Protein AF-A0AAE2XVK6-F1 (afdb_monomer)

Foldseek 3Di:
DDPPPPPQPADPPPRDSQKDWDFDPVDFPDADPNRGDGDTWIAHPPPRDIGD

pLDDT: mean 80.63, std 12.05, range [47.91, 92.06]

Radius of gyration: 14.52 Å; Cα contacts (8 Å, |Δi|>4): 80; chains: 1; bounding box: 46×18×31 Å

Mean predicted aligned error: 8.12 Å

Structure (mmCIF, N/CA/C/O backbone):
data_AF-A0AAE2XVK6-F1
#
_entry.id   AF-A0AAE2XVK6-F1
#
loop_
_atom_site.group_PDB
_atom_site.id
_atom_site.type_symbol
_atom_site.label_atom_id
_atom_site.label_alt_id
_atom_site.label_comp_id
_atom_site.label_asym_id
_atom_site.label_entity_id
_atom_site.label_seq_id
_atom_site.pdbx_PDB_ins_code
_atom_site.Cartn_x
_atom_site.Cartn_y
_atom_site.Cartn_z
_atom_site.occupancy
_atom_site.B_iso_or_equiv
_atom_site.auth_seq_id
_atom_site.auth_comp_id
_atom_site.auth_asym_id
_atom_site.auth_atom_id
_atom_site.pdbx_PDB_model_num
ATOM 1 N N . MET A 1 1 ? -30.404 -12.149 -3.920 1.00 48.78 1 MET A N 1
ATOM 2 C CA . MET A 1 1 ? -29.491 -11.198 -3.251 1.00 48.78 1 MET A CA 1
ATOM 3 C C . MET A 1 1 ? -28.076 -11.691 -3.472 1.00 48.78 1 MET A C 1
ATOM 5 O O . MET A 1 1 ? -27.749 -12.766 -2.993 1.00 48.78 1 MET A O 1
ATOM 9 N N . SER A 1 2 ? -27.271 -10.962 -4.240 1.00 47.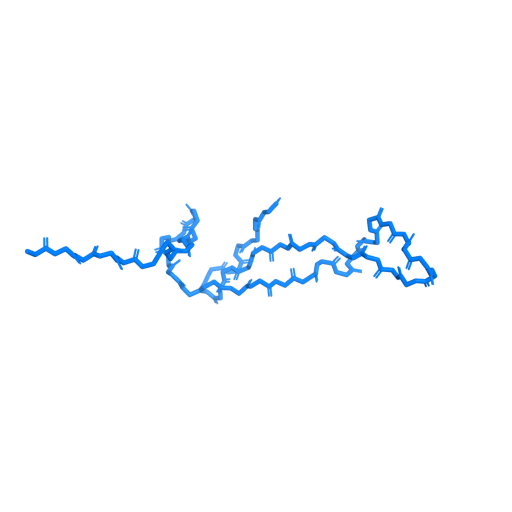91 2 SER A N 1
ATOM 10 C CA . SER A 1 2 ? -25.860 -11.294 -4.460 1.00 47.91 2 SER A CA 1
ATOM 11 C C . SER A 1 2 ? -25.066 -10.001 -4.356 1.00 47.91 2 SER A C 1
ATOM 13 O O . SER A 1 2 ? -24.771 -9.347 -5.350 1.00 47.91 2 SER A O 1
ATOM 15 N N . GLU A 1 3 ? -24.789 -9.586 -3.122 1.00 53.00 3 GLU A N 1
ATOM 16 C CA . GLU A 1 3 ? -23.840 -8.513 -2.848 1.00 53.00 3 GLU A CA 1
ATOM 17 C C . GLU A 1 3 ? -22.427 -9.050 -3.075 1.00 53.00 3 GLU A C 1
ATOM 19 O O . GLU A 1 3 ? -21.737 -9.476 -2.150 1.00 53.00 3 GLU A O 1
ATOM 24 N N . VAL A 1 4 ? -21.977 -9.030 -4.329 1.00 55.97 4 VAL A N 1
ATOM 25 C CA . VAL A 1 4 ? -20.547 -9.116 -4.633 1.00 55.97 4 VAL A CA 1
ATOM 26 C C . VAL A 1 4 ? -19.949 -7.773 -4.225 1.00 55.97 4 VAL A C 1
ATOM 28 O O . VAL A 1 4 ? -19.790 -6.862 -5.034 1.00 55.97 4 VAL A O 1
ATOM 31 N N . THR A 1 5 ? -19.691 -7.596 -2.928 1.00 56.47 5 THR A N 1
ATOM 32 C CA . THR A 1 5 ? -18.889 -6.459 -2.487 1.00 56.47 5 THR A CA 1
ATOM 33 C C . THR A 1 5 ? -17.472 -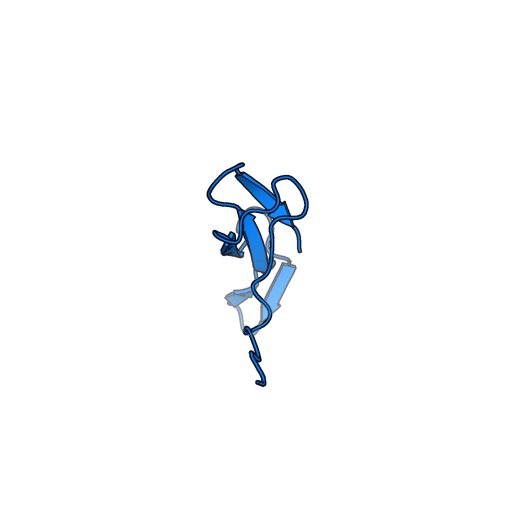6.701 -2.998 1.00 56.47 5 THR A C 1
ATOM 35 O O . THR A 1 5 ? -16.883 -7.738 -2.685 1.00 56.47 5 THR A O 1
ATOM 38 N N . PRO A 1 6 ? -16.913 -5.790 -3.817 1.00 51.31 6 PRO A N 1
ATOM 39 C CA . PRO A 1 6 ? -15.556 -5.948 -4.314 1.00 51.31 6 PRO A CA 1
ATOM 40 C C . PRO A 1 6 ? -14.663 -6.064 -3.090 1.00 51.31 6 PRO A C 1
ATOM 42 O O . PRO A 1 6 ? -14.863 -5.312 -2.141 1.00 51.31 6 PRO A O 1
ATOM 45 N N . SER A 1 7 ? -13.746 -7.023 -3.092 1.00 55.81 7 SER A N 1
ATOM 46 C CA . SER A 1 7 ? -12.744 -7.289 -2.060 1.00 55.81 7 SER A CA 1
ATOM 47 C C . SER A 1 7 ? -12.101 -5.994 -1.540 1.00 55.81 7 SER A C 1
ATOM 49 O O . SER A 1 7 ? -11.045 -5.570 -2.010 1.00 55.81 7 SER A O 1
ATOM 51 N N . ARG A 1 8 ? -12.764 -5.311 -0.596 1.00 71.31 8 ARG A N 1
ATOM 52 C CA . ARG A 1 8 ? -12.284 -4.057 -0.018 1.00 71.31 8 ARG A CA 1
ATOM 53 C C . ARG A 1 8 ? -11.175 -4.476 0.918 1.00 71.31 8 ARG A C 1
ATOM 55 O O . ARG A 1 8 ? -11.456 -5.047 1.969 1.00 71.31 8 ARG A O 1
ATOM 62 N N . VAL A 1 9 ? -9.932 -4.259 0.500 1.00 77.12 9 VAL A N 1
ATOM 63 C CA . VAL A 1 9 ? -8.759 -4.484 1.342 1.00 77.12 9 VAL A CA 1
ATOM 64 C C . VAL A 1 9 ? -9.002 -3.736 2.654 1.00 77.12 9 VAL A C 1
ATOM 66 O O . VAL A 1 9 ? -9.062 -2.508 2.686 1.00 77.12 9 VAL A O 1
ATOM 69 N N . LYS A 1 10 ? -9.225 -4.492 3.728 1.00 84.12 10 LYS A N 1
ATOM 70 C CA . LYS A 1 10 ? -9.403 -3.955 5.075 1.00 84.12 10 LYS A CA 1
ATOM 71 C C . LYS A 1 10 ? -8.044 -3.900 5.741 1.00 84.12 10 LYS A C 1
ATOM 73 O O . LYS A 1 10 ? -7.255 -4.835 5.639 1.00 84.12 10 LYS A O 1
ATOM 78 N N . CYS A 1 11 ? -7.788 -2.806 6.442 1.00 88.81 11 CYS A N 1
ATOM 79 C CA . CYS A 1 11 ? -6.606 -2.681 7.268 1.00 88.8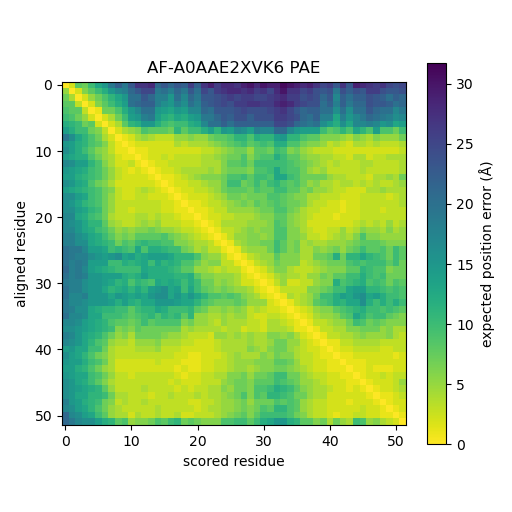1 11 CYS A CA 1
ATOM 80 C C . CYS A 1 11 ? -6.616 -3.780 8.345 1.00 88.81 11 CYS A C 1
ATOM 82 O O . CYS A 1 11 ? -7.566 -3.821 9.132 1.00 88.81 11 CYS A O 1
ATOM 84 N N . PRO A 1 12 ? -5.575 -4.625 8.434 1.00 86.38 12 PRO A N 1
ATOM 85 C CA . PRO A 1 12 ? -5.521 -5.709 9.414 1.00 86.38 12 PRO A CA 1
ATOM 86 C C . PRO A 1 12 ? -5.427 -5.196 10.859 1.00 86.38 12 PRO A C 1
ATOM 88 O O . PRO A 1 12 ? -5.782 -5.909 11.788 1.00 86.38 12 PRO A O 1
ATOM 91 N N . LYS A 1 13 ? -4.991 -3.945 11.056 1.00 87.94 13 LYS A N 1
ATOM 92 C CA . LYS A 1 13 ? -4.811 -3.344 12.384 1.00 87.94 13 LYS A CA 1
ATOM 93 C C . LYS A 1 13 ? -6.057 -2.660 12.938 1.00 87.94 13 LYS A C 1
ATOM 95 O O . LYS A 1 13 ? -6.305 -2.726 14.133 1.00 87.94 13 LYS A O 1
ATOM 100 N N . CYS A 1 14 ? -6.823 -1.960 12.098 1.00 88.88 14 CYS A N 1
ATOM 101 C CA . CYS A 1 14 ? -7.971 -1.158 12.552 1.00 88.88 14 CYS A CA 1
ATOM 102 C C . CYS A 1 14 ? -9.302 -1.504 11.870 1.00 88.88 14 CYS A C 1
ATOM 104 O O . CYS A 1 14 ? -10.311 -0.860 12.150 1.00 88.88 14 CYS A O 1
ATOM 106 N N . GLY A 1 15 ? -9.313 -2.449 10.925 1.00 84.44 15 GLY A N 1
ATOM 107 C CA . GLY A 1 15 ? -10.512 -2.855 10.184 1.00 84.44 15 GLY A CA 1
ATOM 108 C C . GLY A 1 15 ? -11.046 -1.815 9.192 1.00 84.44 15 GLY A C 1
ATOM 109 O O . GLY A 1 15 ? -12.061 -2.058 8.540 1.00 84.44 15 GLY A O 1
ATOM 110 N N . SER A 1 16 ? -10.385 -0.660 9.050 1.00 87.38 16 SER A N 1
ATOM 111 C CA . SER A 1 16 ? -10.801 0.378 8.104 1.00 87.38 16 SER A CA 1
ATOM 112 C C . SER A 1 16 ? -10.623 -0.082 6.660 1.00 87.38 16 SER A C 1
ATOM 114 O O . SER A 1 16 ? -9.609 -0.681 6.312 1.00 87.38 16 SER A O 1
ATOM 116 N N . ILE A 1 17 ? -11.594 0.250 5.814 1.00 87.38 17 ILE A N 1
ATOM 117 C CA . ILE A 1 17 ? -11.535 0.051 4.359 1.00 87.38 17 ILE A CA 1
ATOM 118 C C . ILE A 1 17 ? -10.824 1.203 3.633 1.00 87.38 17 ILE A C 1
ATOM 120 O O . ILE A 1 17 ? -10.616 1.124 2.427 1.00 87.38 17 ILE A O 1
ATOM 124 N N . ASP A 1 18 ? -10.466 2.275 4.350 1.00 88.44 18 ASP A N 1
ATOM 125 C CA . ASP A 1 18 ? -9.804 3.442 3.768 1.00 88.44 18 ASP A CA 1
ATOM 126 C C . ASP A 1 18 ? -8.287 3.210 3.713 1.00 88.44 18 ASP A C 1
ATOM 128 O O . ASP A 1 18 ? -7.502 3.597 4.590 1.00 88.44 18 ASP A O 1
ATOM 132 N N . VAL A 1 19 ? -7.885 2.468 2.684 1.00 88.62 19 VAL A N 1
ATOM 133 C CA . VAL A 1 19 ? -6.506 2.040 2.446 1.00 88.62 19 VAL A CA 1
ATOM 134 C C . VAL A 1 19 ? -6.045 2.538 1.078 1.00 88.62 19 VAL A C 1
ATOM 136 O O . VAL A 1 19 ? -6.807 2.558 0.115 1.00 88.62 19 VAL A O 1
ATOM 139 N N . LYS A 1 20 ? -4.792 2.983 0.983 1.00 88.94 20 LYS A N 1
ATOM 140 C CA . LYS A 1 20 ? -4.174 3.500 -0.240 1.00 88.94 20 LYS A CA 1
ATOM 141 C C . LYS A 1 20 ? -2.982 2.636 -0.605 1.00 88.94 20 LYS A C 1
ATOM 143 O O . LYS A 1 20 ? -2.131 2.384 0.239 1.00 88.94 20 LYS A O 1
ATOM 148 N N . GLN A 1 21 ? -2.886 2.235 -1.863 1.00 88.56 21 GLN A N 1
ATOM 149 C CA . GLN A 1 21 ? -1.673 1.610 -2.371 1.00 88.56 21 GLN A CA 1
ATOM 150 C C . GLN A 1 21 ? -0.618 2.702 -2.613 1.00 88.56 21 GLN A C 1
ATOM 152 O O . GLN A 1 21 ? -0.902 3.723 -3.241 1.00 88.56 21 GLN A O 1
ATOM 157 N N . THR A 1 22 ? 0.570 2.525 -2.051 1.00 87.94 22 THR A N 1
ATOM 158 C CA . THR A 1 22 ? 1.702 3.439 -2.188 1.00 87.94 22 THR A CA 1
ATOM 159 C C . THR A 1 22 ? 2.961 2.649 -2.486 1.00 87.94 22 THR A C 1
ATOM 161 O O . THR A 1 22 ? 3.095 1.488 -2.117 1.00 87.94 22 THR A O 1
ATOM 164 N N . GLU A 1 23 ? 3.898 3.287 -3.160 1.00 86.62 23 GLU A N 1
ATOM 165 C CA . GLU A 1 23 ? 5.211 2.718 -3.417 1.00 86.62 23 GLU A CA 1
ATOM 166 C C . GLU A 1 23 ? 6.155 3.127 -2.286 1.00 86.62 23 GLU A C 1
ATOM 168 O O . GLU A 1 23 ? 6.275 4.316 -1.977 1.00 86.62 23 GLU A O 1
ATOM 173 N N . ASP A 1 24 ? 6.795 2.152 -1.643 1.00 81.81 24 ASP A N 1
ATOM 174 C CA . ASP A 1 24 ? 7.863 2.416 -0.688 1.00 81.81 24 ASP A CA 1
ATOM 175 C C . ASP A 1 24 ? 9.118 2.825 -1.459 1.00 81.81 24 ASP A C 1
ATOM 177 O O . ASP A 1 24 ? 9.858 1.992 -1.983 1.00 81.81 24 ASP A O 1
ATOM 181 N N . LYS A 1 25 ? 9.333 4.140 -1.543 1.00 78.44 25 LYS A N 1
ATOM 182 C CA . LYS A 1 25 ? 10.531 4.724 -2.154 1.00 78.44 25 LYS A CA 1
ATOM 183 C C . LYS A 1 25 ? 11.759 4.681 -1.248 1.00 78.44 25 LYS A C 1
ATOM 185 O O . LYS A 1 25 ? 12.833 5.088 -1.679 1.00 78.44 25 LYS A O 1
ATOM 190 N N . SER A 1 26 ? 11.612 4.182 -0.019 1.00 78.69 26 SER A N 1
ATOM 191 C CA . SER A 1 26 ? 12.712 4.057 0.941 1.00 78.69 26 SER A CA 1
ATOM 192 C C . SER A 1 26 ? 13.763 3.052 0.470 1.00 78.69 26 SER A C 1
ATOM 194 O O . SER A 1 26 ? 14.944 3.222 0.765 1.00 78.69 26 SER A O 1
ATOM 196 N N . LYS A 1 27 ? 13.355 2.015 -0.278 1.00 69.44 27 LYS A N 1
ATOM 197 C CA . LYS A 1 27 ? 14.265 1.042 -0.892 1.00 69.44 27 LYS A CA 1
ATOM 198 C C . LYS A 1 27 ? 13.821 0.694 -2.311 1.00 69.44 27 LYS A C 1
ATOM 200 O O . LYS A 1 27 ? 12.687 0.282 -2.543 1.00 69.44 27 LYS A O 1
ATOM 205 N N . VAL A 1 28 ? 14.742 0.824 -3.261 1.00 79.75 28 VAL A N 1
ATOM 206 C CA . VAL A 1 28 ? 14.554 0.320 -4.628 1.00 79.75 28 VAL A CA 1
ATOM 207 C C . VAL A 1 28 ? 14.684 -1.203 -4.591 1.00 79.75 28 VAL A C 1
ATOM 209 O O . VAL A 1 28 ? 15.701 -1.716 -4.131 1.00 79.75 28 VAL A O 1
ATOM 212 N N . LEU A 1 29 ? 13.657 -1.927 -5.044 1.00 82.88 29 LEU A N 1
ATOM 213 C CA . LEU A 1 29 ? 13.670 -3.395 -5.093 1.00 82.88 29 LEU A CA 1
ATOM 214 C C . LEU A 1 29 ? 14.490 -3.918 -6.269 1.00 82.88 29 LEU A C 1
ATOM 216 O O . LEU A 1 29 ? 15.207 -4.907 -6.152 1.00 82.88 29 LEU A O 1
ATOM 220 N N . SER A 1 30 ? 14.329 -3.302 -7.433 1.00 78.19 30 SER A N 1
ATOM 221 C CA . SER A 1 30 ? 15.043 -3.674 -8.651 1.00 78.19 30 SER A CA 1
ATOM 222 C C . SER A 1 30 ? 15.013 -2.527 -9.637 1.00 78.19 30 SER A C 1
ATOM 224 O O . SER A 1 30 ? 14.184 -1.633 -9.528 1.00 78.19 30 SER A O 1
ATOM 226 N N . TYR A 1 31 ? 15.906 -2.563 -10.614 1.00 83.88 31 TYR A N 1
ATOM 227 C CA . TYR A 1 31 ? 15.891 -1.642 -11.739 1.00 83.88 31 TYR A CA 1
ATOM 228 C C . TYR A 1 31 ? 15.411 -2.406 -12.970 1.00 83.88 31 TYR A C 1
ATOM 230 O O . TYR A 1 31 ? 16.017 -3.410 -13.338 1.00 83.88 31 TYR A O 1
ATOM 238 N N . ALA A 1 32 ? 14.332 -1.950 -13.604 1.00 84.88 32 ALA A N 1
ATOM 239 C CA . ALA A 1 32 ? 13.869 -2.500 -14.876 1.00 84.88 32 ALA A CA 1
ATOM 240 C C . ALA A 1 32 ? 14.065 -1.452 -15.969 1.00 84.88 32 ALA A C 1
ATOM 242 O O . ALA A 1 32 ? 13.519 -0.354 -15.885 1.00 84.88 32 ALA A O 1
ATOM 243 N N . GLY A 1 33 ? 14.897 -1.764 -16.968 1.00 82.62 33 GLY A N 1
ATOM 244 C CA . GLY A 1 33 ? 15.189 -0.844 -18.074 1.00 82.62 33 GLY A CA 1
ATOM 245 C C . GLY A 1 33 ? 15.788 0.501 -17.635 1.00 82.62 33 GLY A C 1
ATOM 246 O O . GLY A 1 33 ? 15.560 1.509 -18.293 1.00 82.62 33 GLY A O 1
ATOM 247 N N . GLY A 1 34 ? 16.497 0.540 -16.500 1.00 82.94 34 GLY A N 1
ATOM 248 C CA . GLY A 1 34 ? 17.058 1.772 -15.929 1.00 82.94 34 GLY A CA 1
ATOM 249 C C . GLY A 1 34 ? 16.100 2.577 -15.042 1.00 82.94 34 GL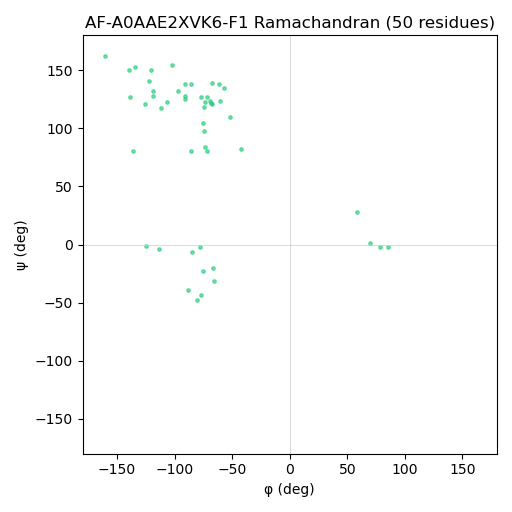Y A C 1
ATOM 250 O O . GLY A 1 34 ? 16.523 3.572 -14.459 1.00 82.94 34 GLY A O 1
ATOM 251 N N . GLN A 1 35 ? 14.843 2.149 -14.873 1.00 84.00 35 GLN A N 1
ATOM 252 C CA . GLN A 1 35 ? 13.908 2.774 -13.934 1.00 84.00 35 GLN A CA 1
ATOM 253 C C . GLN A 1 35 ? 13.863 2.011 -12.599 1.00 84.00 35 GLN A C 1
ATOM 255 O O . GLN A 1 35 ? 13.739 0.781 -12.608 1.00 84.00 35 GLN A O 1
ATOM 260 N N . PRO A 1 36 ? 13.956 2.703 -11.445 1.00 83.81 36 PRO A N 1
ATOM 261 C CA . PRO A 1 36 ? 13.837 2.068 -10.138 1.00 83.81 36 PRO A CA 1
ATOM 262 C C . PRO A 1 36 ? 12.400 1.590 -9.899 1.00 83.81 36 PRO A C 1
ATOM 264 O O . PRO A 1 36 ? 11.453 2.374 -9.924 1.00 83.81 36 PRO A O 1
ATOM 267 N N . ILE A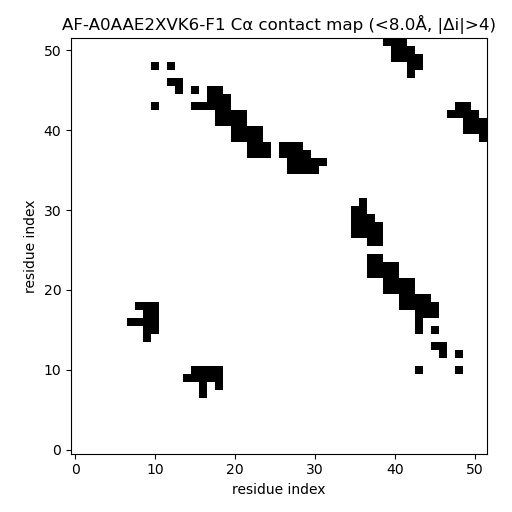 1 37 ? 12.246 0.296 -9.629 1.00 84.94 37 ILE A N 1
ATOM 268 C CA . ILE A 1 37 ? 11.006 -0.325 -9.170 1.00 84.94 37 ILE A CA 1
ATOM 269 C C . ILE A 1 37 ? 10.989 -0.304 -7.647 1.00 84.94 37 ILE A C 1
ATOM 271 O O . ILE A 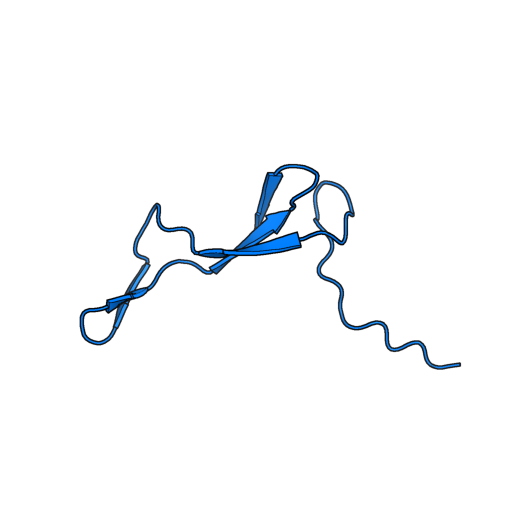1 37 ? 11.900 -0.796 -6.976 1.00 84.94 37 ILE A O 1
ATOM 275 N N . TYR A 1 38 ? 9.900 0.221 -7.107 1.00 87.19 38 TYR A N 1
ATOM 276 C CA . TYR A 1 38 ? 9.655 0.321 -5.677 1.00 87.19 38 TYR A CA 1
ATOM 277 C C . TYR A 1 38 ? 8.675 -0.753 -5.204 1.00 87.19 38 TYR A C 1
ATOM 279 O O . TYR A 1 38 ? 7.841 -1.242 -5.974 1.00 87.19 38 TYR A O 1
ATOM 287 N N . LYS A 1 39 ? 8.750 -1.125 -3.918 1.00 84.69 39 LYS A N 1
ATOM 288 C CA . LYS A 1 39 ? 7.792 -2.080 -3.345 1.00 84.69 39 LYS A CA 1
ATOM 289 C C . LYS A 1 39 ? 6.419 -1.429 -3.269 1.00 84.69 39 LYS A C 1
ATOM 291 O O . LYS A 1 39 ? 6.252 -0.419 -2.593 1.00 84.69 39 LYS A O 1
ATOM 296 N N . LYS A 1 40 ? 5.416 -2.026 -3.909 1.00 86.94 40 LYS A N 1
ATOM 297 C CA . LYS A 1 40 ? 4.022 -1.627 -3.697 1.00 86.94 40 LYS A CA 1
ATOM 298 C C . LYS A 1 40 ? 3.566 -2.149 -2.341 1.00 86.94 40 LYS A C 1
ATOM 300 O O . LYS A 1 40 ? 3.538 -3.352 -2.113 1.00 86.94 40 LYS A O 1
ATOM 305 N N . ILE A 1 41 ? 3.213 -1.232 -1.455 1.00 88.44 41 ILE A N 1
ATOM 306 C CA . ILE A 1 41 ? 2.658 -1.508 -0.135 1.00 88.44 41 ILE A CA 1
ATOM 307 C C . ILE A 1 41 ? 1.276 -0.867 -0.026 1.00 88.44 41 ILE A C 1
ATOM 309 O O . ILE A 1 41 ? 0.974 0.163 -0.627 1.00 88.44 41 ILE A O 1
ATOM 313 N N . TRP A 1 42 ? 0.408 -1.467 0.763 1.00 90.19 42 TRP A N 1
ATOM 314 C CA . TRP A 1 42 ? -0.837 -0.858 1.195 1.00 90.19 42 TRP A CA 1
ATOM 315 C C . TRP A 1 42 ? -0.574 -0.019 2.432 1.00 90.19 42 TRP A C 1
ATOM 317 O O . TRP A 1 42 ? 0.149 -0.443 3.322 1.00 90.19 42 TRP A O 1
ATOM 327 N N . LYS A 1 43 ? -1.171 1.167 2.498 1.00 90.31 43 LYS A N 1
ATOM 328 C CA 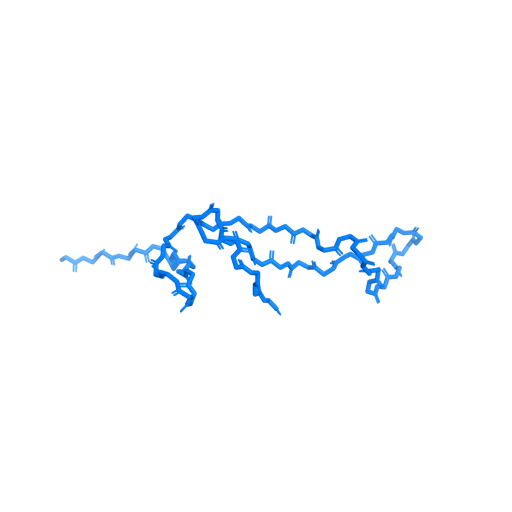. LYS A 1 43 ? -1.111 2.082 3.634 1.00 90.31 43 LYS A CA 1
ATOM 329 C C . LYS A 1 43 ? -2.522 2.440 4.074 1.00 90.31 43 LYS A C 1
ATOM 331 O O . LYS A 1 43 ? -3.288 3.015 3.304 1.00 90.31 43 LYS A O 1
ATOM 336 N N . CYS A 1 44 ? -2.877 2.150 5.318 1.00 92.06 44 CYS A N 1
ATOM 337 C CA . CYS A 1 44 ? -4.128 2.613 5.902 1.00 92.06 44 CYS A CA 1
ATOM 338 C C . CYS A 1 44 ? -4.048 4.115 6.178 1.00 92.06 44 CYS A C 1
ATOM 340 O O . CYS A 1 44 ? -3.149 4.579 6.877 1.00 92.06 44 CYS A O 1
ATOM 342 N N . LYS A 1 45 ? -5.020 4.877 5.676 1.00 89.12 45 LYS A N 1
ATOM 343 C CA . LYS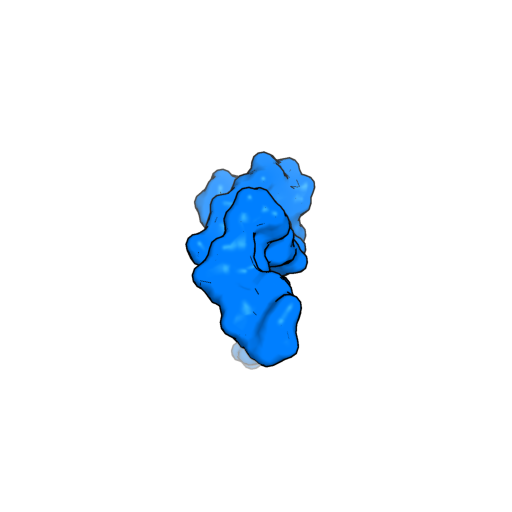 A 1 45 ? -5.109 6.321 5.932 1.00 89.12 45 LYS A CA 1
ATOM 344 C C . LYS A 1 45 ? -5.607 6.645 7.341 1.00 89.12 45 LYS A C 1
ATOM 346 O O . LYS A 1 45 ? -5.324 7.724 7.842 1.00 89.12 45 LYS A O 1
ATOM 351 N N . LYS A 1 46 ? -6.318 5.712 7.986 1.00 90.31 46 LYS A N 1
ATOM 352 C CA . LYS A 1 46 ? -6.898 5.910 9.322 1.00 90.31 46 LYS A CA 1
ATOM 353 C C . LYS A 1 46 ? -5.885 5.723 10.452 1.00 90.31 46 LYS A C 1
ATOM 355 O O . LYS A 1 46 ? -5.830 6.542 11.356 1.00 90.31 46 LYS A O 1
ATOM 360 N N . CYS A 1 47 ? -5.107 4.639 10.418 1.00 90.44 47 CYS A N 1
ATOM 361 C CA . CYS A 1 47 ? -4.153 4.306 11.486 1.00 90.44 47 CYS A CA 1
ATOM 362 C C . CYS A 1 47 ? -2.682 4.376 11.053 1.00 90.44 47 CYS A C 1
ATOM 364 O O . CYS A 1 47 ? -1.803 4.129 11.871 1.00 90.44 47 CYS A O 1
ATOM 366 N N . GLY A 1 48 ? -2.404 4.652 9.775 1.00 86.75 48 GLY A N 1
ATOM 367 C CA . GLY A 1 48 ? -1.043 4.759 9.242 1.00 86.75 48 GLY A CA 1
ATOM 368 C C . GLY A 1 48 ? -0.338 3.429 8.971 1.00 86.75 48 GLY A C 1
ATOM 369 O O . GLY A 1 48 ? 0.779 3.448 8.465 1.00 86.75 48 GLY A O 1
ATOM 370 N N . GLU A 1 49 ? -0.978 2.295 9.271 1.00 91.25 49 GLU A N 1
ATOM 371 C CA . GLU A 1 49 ? -0.382 0.966 9.109 1.00 91.25 49 GLU A CA 1
ATOM 372 C C . GLU A 1 49 ? -0.024 0.688 7.652 1.00 91.25 49 GLU A C 1
ATOM 374 O O . GLU A 1 49 ? -0.825 0.974 6.762 1.00 91.25 49 GLU A O 1
ATOM 379 N N . THR A 1 50 ? 1.143 0.093 7.418 1.00 88.56 50 THR A N 1
ATOM 380 C CA . THR A 1 50 ? 1.594 -0.307 6.084 1.00 88.56 50 THR A CA 1
ATOM 381 C C . THR A 1 50 ? 1.806 -1.814 5.992 1.00 88.56 50 THR A C 1
ATOM 383 O O . THR A 1 50 ? 2.547 -2.358 6.804 1.00 88.56 50 THR A O 1
ATOM 386 N N . TRP A 1 51 ? 1.209 -2.487 5.004 1.00 84.94 51 TRP A N 1
ATOM 387 C CA . TRP A 1 51 ? 1.371 -3.931 4.771 1.00 84.94 51 TRP A CA 1
ATOM 388 C C . TRP A 1 51 ? 1.477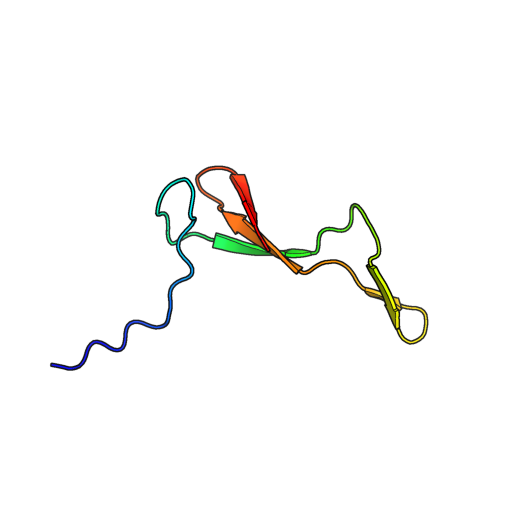 -4.249 3.280 1.00 84.94 51 TRP A C 1
ATOM 390 O O . TRP A 1 51 ? 0.903 -3.557 2.444 1.00 84.94 51 TRP A O 1
ATOM 400 N N . GLY A 1 52 ? 2.200 -5.307 2.929 1.00 72.94 52 GLY A N 1
ATOM 401 C CA . GLY A 1 52 ? 2.368 -5.770 1.551 1.00 72.94 52 GLY A CA 1
ATOM 402 C C . GLY A 1 52 ? 3.570 -6.672 1.387 1.00 72.94 52 GLY A C 1
ATOM 403 O O . GLY A 1 52 ? 4.387 -6.774 2.332 1.00 72.94 52 GLY A O 1
#

Secondary structure (DSSP, 8-state):
-----------TTT--S-EEEEEEEEEEEEEETTEEEEEEEEEETTT--EE-

Solvent-accessible surface area (backbone atoms only — not comparable to full-atom values): 3397 Å² total; per-residue (Å²): 140,81,86,80,68,72,88,65,63,52,34,91,87,78,65,44,61,59,55,43,82,43,65,42,77,90,50,70,74,46,68,59,98,85,43,77,38,49,47,69,28,38,31,25,74,82,81,64,51,72,52,115

Sequence (52 aa):
MSEVTPSRVKCPKCGSIDVKQTEDKSKVLSYAGGQPIYKKIWKCKKCGETWG